Protein AF-A0A9Q0N5R8-F1 (afdb_monomer)

Radius of gyration: 17.48 Å; Cα contacts (8 Å, |Δi|>4): 153; chains: 1; bounding box: 50×38×44 Å

Structure (mmCIF, N/CA/C/O backbone):
data_AF-A0A9Q0N5R8-F1
#
_entry.id   AF-A0A9Q0N5R8-F1
#
loop_
_atom_site.group_PDB
_atom_site.id
_atom_site.type_symbol
_atom_site.label_atom_id
_atom_site.label_alt_id
_atom_site.label_comp_id
_atom_site.label_asym_id
_atom_site.label_entity_id
_atom_site.label_seq_id
_atom_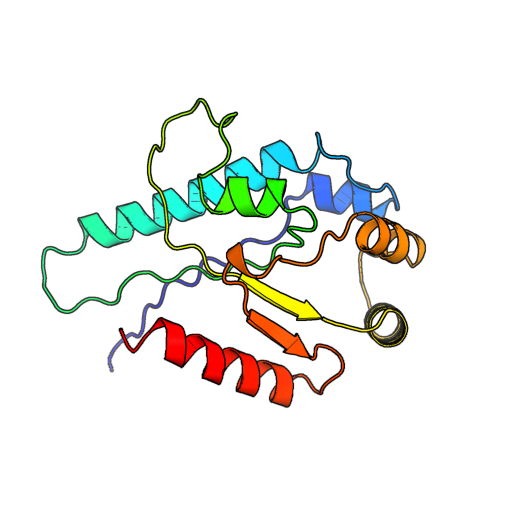site.pdbx_PDB_ins_code
_atom_site.Cartn_x
_atom_site.Cartn_y
_atom_site.Cartn_z
_atom_site.occupancy
_atom_site.B_iso_or_equiv
_atom_site.auth_seq_id
_atom_site.auth_comp_id
_atom_site.auth_asym_id
_atom_site.auth_atom_id
_atom_site.pdbx_PDB_model_num
ATOM 1 N N . MET A 1 1 ? 25.332 1.769 26.151 1.00 33.59 1 MET A N 1
ATOM 2 C CA . MET A 1 1 ? 25.989 2.357 24.970 1.00 33.59 1 MET A CA 1
ATOM 3 C C . MET A 1 1 ? 26.078 1.256 23.929 1.00 33.59 1 MET A C 1
ATOM 5 O O . MET A 1 1 ? 26.839 0.329 24.137 1.00 33.59 1 MET A O 1
ATOM 9 N N . ASN A 1 2 ? 25.178 1.267 22.946 1.00 23.42 2 ASN A N 1
ATOM 10 C CA . ASN A 1 2 ? 25.365 0.683 21.615 1.00 23.42 2 ASN A CA 1
ATOM 11 C C . ASN A 1 2 ? 24.215 1.198 20.750 1.00 23.42 2 ASN A C 1
ATOM 13 O O . ASN A 1 2 ? 23.042 0.949 21.026 1.00 23.42 2 ASN A O 1
ATOM 17 N N . MET A 1 3 ? 24.593 2.051 19.803 1.00 23.00 3 MET A N 1
ATOM 18 C CA . MET A 1 3 ? 23.724 2.798 18.910 1.00 23.00 3 MET A CA 1
ATOM 19 C C . MET A 1 3 ? 23.041 1.823 17.953 1.00 23.00 3 MET A C 1
ATOM 21 O O . MET A 1 3 ? 23.690 1.177 17.138 1.00 23.00 3 MET A O 1
ATOM 25 N N . CYS A 1 4 ? 21.722 1.702 18.074 1.00 23.41 4 CYS A N 1
ATOM 26 C CA . CYS A 1 4 ? 20.896 1.005 17.101 1.00 23.41 4 CYS A CA 1
ATOM 27 C C . CYS A 1 4 ? 20.535 2.011 16.000 1.00 23.41 4 CYS A C 1
ATOM 29 O O . CYS A 1 4 ? 19.442 2.572 15.999 1.00 23.41 4 CYS A O 1
ATOM 31 N N . GLU A 1 5 ? 21.466 2.298 15.091 1.00 27.91 5 GLU A N 1
ATOM 32 C CA . GLU A 1 5 ? 21.172 3.090 13.891 1.00 27.91 5 GLU A CA 1
ATOM 33 C C . GLU A 1 5 ? 20.491 2.195 12.848 1.00 27.91 5 GLU A C 1
ATOM 35 O O . GLU A 1 5 ? 21.049 1.813 11.825 1.00 27.91 5 GLU A O 1
ATOM 40 N N . SER A 1 6 ? 19.249 1.805 13.139 1.00 31.39 6 SER A N 1
ATOM 41 C CA . SER A 1 6 ? 18.353 1.243 12.131 1.00 31.39 6 SER A CA 1
ATOM 42 C C . SER A 1 6 ? 17.806 2.404 11.304 1.00 31.39 6 SER A C 1
ATOM 44 O O . SER A 1 6 ? 16.884 3.093 11.737 1.00 31.39 6 SER A O 1
ATOM 46 N N . GLY A 1 7 ? 18.396 2.658 10.136 1.00 30.00 7 GLY A N 1
ATOM 47 C CA . GLY A 1 7 ? 17.910 3.674 9.202 1.00 30.00 7 GLY A CA 1
ATOM 48 C C . GLY A 1 7 ? 16.524 3.311 8.665 1.00 30.00 7 GLY A C 1
ATOM 49 O O . GLY A 1 7 ? 16.410 2.592 7.678 1.00 30.00 7 GLY A O 1
ATOM 50 N N . ILE A 1 8 ? 15.464 3.794 9.315 1.00 30.88 8 ILE A N 1
ATOM 51 C CA . ILE A 1 8 ? 14.092 3.704 8.809 1.00 30.88 8 ILE A CA 1
ATOM 52 C C . ILE A 1 8 ? 13.895 4.865 7.830 1.00 30.88 8 ILE A C 1
ATOM 54 O O . ILE A 1 8 ? 13.671 6.001 8.243 1.00 30.88 8 ILE A O 1
ATOM 58 N N . ALA A 1 9 ? 13.963 4.598 6.526 1.00 26.53 9 ALA A N 1
ATOM 59 C CA . ALA A 1 9 ? 13.540 5.574 5.525 1.00 26.53 9 ALA A CA 1
ATOM 60 C C . ALA A 1 9 ? 12.004 5.563 5.413 1.00 26.53 9 ALA A C 1
ATOM 62 O O . ALA A 1 9 ? 11.422 4.755 4.694 1.00 26.53 9 ALA A O 1
ATOM 63 N N . LEU A 1 10 ? 11.338 6.448 6.159 1.00 34.56 10 LEU A N 1
ATOM 64 C CA . LEU A 1 10 ? 9.896 6.666 6.049 1.00 34.56 10 LEU A CA 1
ATOM 65 C C . LEU A 1 10 ? 9.613 7.553 4.829 1.00 34.56 10 LEU A C 1
ATOM 67 O O . LEU A 1 10 ? 9.817 8.764 4.874 1.00 34.56 10 LEU A O 1
ATOM 71 N N . ILE A 1 11 ? 9.135 6.957 3.739 1.00 40.94 11 ILE A N 1
ATOM 72 C CA . ILE A 1 11 ? 8.787 7.702 2.524 1.00 40.94 11 ILE A CA 1
ATOM 73 C C . ILE A 1 11 ? 7.285 8.015 2.545 1.00 40.94 11 ILE A C 1
ATOM 75 O O . ILE A 1 11 ? 6.456 7.108 2.477 1.00 40.94 11 ILE A O 1
ATOM 79 N N . VAL A 1 12 ? 6.942 9.300 2.662 1.00 47.84 12 VAL A N 1
ATOM 80 C CA . VAL A 1 12 ? 5.567 9.836 2.649 1.00 47.84 12 VAL A CA 1
ATOM 81 C C . VAL A 1 12 ? 5.333 10.574 1.331 1.00 47.84 12 VAL A C 1
ATOM 83 O O . VAL A 1 12 ? 6.250 11.219 0.838 1.00 47.84 12 VAL A O 1
ATOM 86 N N . MET A 1 13 ? 4.119 10.457 0.774 1.00 57.59 13 MET A N 1
ATOM 87 C CA . MET A 1 13 ? 3.654 11.054 -0.496 1.00 57.59 13 MET A CA 1
ATOM 88 C C . MET A 1 13 ? 4.242 12.447 -0.802 1.00 57.59 13 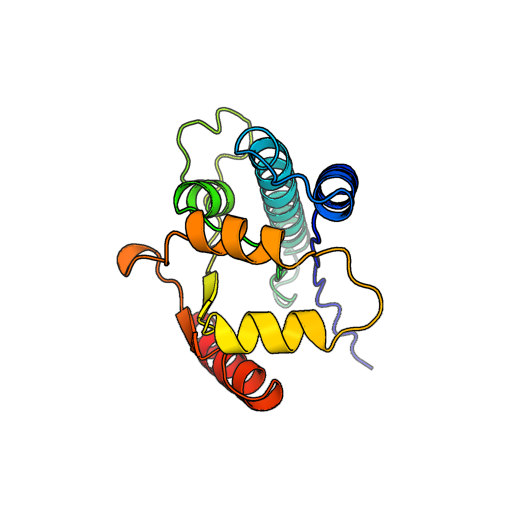MET A C 1
ATOM 90 O O . MET A 1 13 ? 4.292 13.312 0.069 1.00 57.59 13 MET A O 1
ATOM 94 N N . GLY A 1 14 ? 4.630 12.678 -2.062 1.00 53.84 14 GLY A N 1
ATOM 95 C CA . GLY A 1 14 ? 5.264 13.928 -2.493 1.00 53.84 14 GLY A CA 1
ATOM 96 C C . GLY A 1 14 ? 4.352 15.174 -2.431 1.00 53.84 14 GLY A C 1
ATOM 97 O O . GLY A 1 14 ? 3.129 15.046 -2.529 1.00 53.84 14 GLY A O 1
ATOM 98 N N . PRO A 1 15 ? 4.918 16.398 -2.346 1.00 58.88 15 PRO A N 1
ATOM 99 C CA . PRO A 1 15 ? 4.173 17.638 -2.068 1.00 58.88 15 PRO A CA 1
ATOM 100 C C . PRO A 1 15 ? 3.048 17.978 -3.060 1.00 58.88 15 PRO A C 1
ATOM 102 O O . PRO A 1 15 ? 1.979 18.414 -2.643 1.00 58.88 15 PRO A O 1
ATOM 105 N N . SER A 1 16 ? 3.248 17.732 -4.360 1.00 64.25 16 SER A N 1
ATOM 106 C CA . SER A 1 16 ? 2.229 17.989 -5.397 1.00 64.25 16 SER A CA 1
ATOM 107 C C . SER A 1 16 ? 1.060 16.996 -5.330 1.00 64.25 16 SER A C 1
ATOM 109 O O . SER A 1 16 ? -0.101 17.358 -5.537 1.00 64.25 16 SER A O 1
ATOM 111 N N . ALA A 1 17 ? 1.352 15.741 -4.974 1.00 68.75 17 ALA A N 1
ATOM 112 C CA . ALA A 1 17 ? 0.334 14.721 -4.761 1.00 68.75 17 ALA A CA 1
ATOM 113 C C . ALA A 1 17 ? -0.479 15.019 -3.503 1.00 68.75 17 ALA A C 1
ATOM 115 O O . ALA A 1 17 ? -1.691 14.815 -3.513 1.00 68.75 17 ALA A O 1
ATOM 116 N N . CYS A 1 18 ? 0.168 15.545 -2.456 1.00 68.31 18 CYS A N 1
ATOM 117 C CA . CYS A 1 18 ? -0.541 16.160 -1.349 1.00 68.31 18 CYS A CA 1
ATOM 118 C C . CYS A 1 18 ? -1.460 17.237 -1.922 1.00 68.31 18 CYS A C 1
ATOM 120 O O . CYS A 1 18 ? -2.654 16.978 -1.966 1.00 68.31 18 CYS A O 1
ATOM 122 N N . GLU A 1 19 ? -0.954 18.359 -2.444 1.00 74.00 19 GLU A N 1
ATOM 123 C CA . GLU A 1 19 ? -1.744 19.530 -2.879 1.00 74.00 19 GLU A CA 1
ATOM 124 C C . GLU A 1 19 ? -3.017 19.199 -3.689 1.00 74.00 19 GLU A C 1
ATOM 126 O O . GLU A 1 19 ? -4.106 19.699 -3.384 1.00 74.00 19 GLU A O 1
ATOM 131 N N . LYS A 1 20 ? -2.928 18.299 -4.678 1.00 76.75 20 LYS A N 1
ATOM 132 C CA . LYS A 1 20 ? -4.110 17.817 -5.416 1.00 76.75 20 LYS A CA 1
ATOM 133 C C . LYS A 1 20 ? -5.153 17.193 -4.485 1.00 76.75 20 LYS A C 1
ATOM 135 O O . LYS A 1 20 ? -6.325 17.567 -4.528 1.00 76.75 20 LYS A O 1
ATOM 140 N N . MET A 1 21 ? -4.729 16.302 -3.593 1.00 74.56 21 MET A N 1
ATOM 141 C CA . MET A 1 21 ? -5.608 15.674 -2.609 1.00 74.56 21 MET A CA 1
ATOM 142 C C . MET A 1 21 ? -6.213 16.682 -1.610 1.00 74.56 21 MET A C 1
ATOM 144 O O . MET A 1 21 ? -7.393 16.523 -1.302 1.00 74.56 21 MET A O 1
ATOM 148 N N . SER A 1 22 ? -5.511 17.749 -1.171 1.00 72.56 22 SER A N 1
ATOM 149 C CA . SER A 1 22 ? -6.133 18.782 -0.290 1.00 72.56 22 SER A CA 1
ATOM 150 C C . SER A 1 22 ? -7.238 19.522 -1.005 1.00 72.56 22 SER A C 1
ATOM 152 O O . SER A 1 22 ? -8.261 19.869 -0.411 1.00 72.56 22 SER A O 1
ATOM 154 N N . ASN A 1 23 ? -7.037 19.747 -2.301 1.00 77.06 23 ASN A N 1
ATOM 155 C CA . ASN A 1 23 ? -8.016 20.401 -3.147 1.00 77.06 23 ASN A CA 1
ATOM 156 C C . ASN A 1 23 ? -9.176 19.459 -3.515 1.00 77.06 23 ASN A C 1
ATOM 158 O O . ASN A 1 23 ? -10.124 19.881 -4.171 1.00 77.06 23 ASN A O 1
ATOM 162 N N . GLY A 1 24 ? -9.168 18.208 -3.033 1.00 73.69 24 GLY A N 1
ATOM 163 C CA . GLY A 1 24 ? -10.198 17.208 -3.311 1.00 73.69 24 GLY A CA 1
ATOM 164 C C . GLY A 1 24 ? -10.123 16.648 -4.730 1.00 73.69 24 GLY A C 1
ATOM 165 O O . GLY A 1 24 ? -11.126 16.140 -5.227 1.00 73.69 24 GLY A O 1
ATOM 166 N N . ILE A 1 25 ? -8.963 16.769 -5.379 1.00 80.81 25 ILE A N 1
ATOM 167 C CA . ILE A 1 25 ? -8.693 16.261 -6.721 1.00 80.81 25 ILE A CA 1
ATOM 168 C C . ILE A 1 25 ? -8.069 14.865 -6.572 1.00 80.81 25 ILE A C 1
ATOM 170 O O . ILE A 1 25 ? -6.964 14.742 -6.028 1.00 80.81 25 ILE A O 1
ATOM 174 N N . PRO A 1 26 ? -8.744 13.795 -7.035 1.00 79.31 26 PRO A N 1
ATOM 175 C CA . PRO A 1 26 ? -8.171 12.459 -7.044 1.00 79.31 26 PRO A CA 1
ATOM 176 C C . PRO A 1 26 ? -6.923 12.414 -7.921 1.00 79.31 26 PRO A C 1
ATOM 178 O O . PRO A 1 26 ? -6.912 12.943 -9.030 1.00 79.31 26 PRO A O 1
ATOM 181 N N . LEU A 1 27 ? -5.882 11.738 -7.441 1.00 81.94 27 LEU A N 1
ATOM 182 C CA . LEU A 1 27 ? -4.699 11.480 -8.258 1.00 81.94 27 LEU A CA 1
ATOM 183 C C . LEU A 1 27 ? -5.062 10.531 -9.403 1.00 81.94 27 LEU A C 1
ATOM 185 O O . LEU A 1 27 ? -5.841 9.588 -9.204 1.00 81.94 27 LEU A O 1
ATOM 189 N N . THR A 1 28 ? -4.456 10.735 -10.568 1.00 85.38 28 THR A N 1
ATOM 190 C CA . THR A 1 28 ? -4.505 9.799 -11.701 1.00 85.38 28 THR A CA 1
ATOM 191 C C . THR A 1 28 ? -3.362 8.786 -11.626 1.00 85.38 28 THR A C 1
ATOM 193 O O . THR A 1 28 ? -2.563 8.783 -10.684 1.00 85.38 28 THR A O 1
ATOM 196 N N . ASP A 1 29 ? -3.300 7.863 -12.581 1.00 86.19 29 ASP A N 1
ATOM 197 C CA . ASP A 1 29 ? -2.163 6.951 -12.686 1.00 86.19 29 ASP A CA 1
ATOM 198 C C . ASP A 1 29 ? -0.900 7.735 -13.077 1.00 86.19 29 ASP A C 1
ATOM 200 O O . ASP A 1 29 ? 0.134 7.557 -12.436 1.00 86.19 29 ASP A O 1
ATOM 204 N N . ASP A 1 30 ? -1.008 8.693 -14.004 1.00 85.75 30 ASP A N 1
ATOM 205 C CA . ASP A 1 30 ? 0.087 9.590 -14.414 1.00 85.75 30 ASP A CA 1
ATOM 206 C C . ASP A 1 30 ? 0.655 10.416 -13.253 1.00 85.75 30 ASP A C 1
ATOM 208 O O . ASP A 1 30 ? 1.850 10.696 -13.216 1.00 85.75 30 ASP A O 1
ATOM 212 N N . ASP A 1 31 ? -0.174 10.748 -12.260 1.00 83.56 31 ASP A N 1
ATOM 213 C CA . ASP A 1 31 ? 0.278 11.403 -11.028 1.00 83.56 31 ASP A CA 1
ATOM 214 C C . ASP A 1 31 ? 1.052 10.450 -10.103 1.00 83.56 31 ASP A C 1
ATOM 216 O O . ASP A 1 31 ? 1.955 10.861 -9.371 1.00 83.56 31 ASP A O 1
ATOM 220 N N . ARG A 1 32 ? 0.684 9.163 -10.092 1.00 85.06 32 ARG A N 1
ATOM 221 C CA . ARG A 1 32 ? 1.249 8.157 -9.179 1.00 85.06 32 ARG A CA 1
ATOM 222 C C . ARG A 1 32 ? 2.508 7.501 -9.729 1.00 85.06 32 ARG A C 1
ATOM 224 O O . ARG A 1 32 ? 3.395 7.179 -8.942 1.00 85.06 32 ARG A O 1
ATOM 231 N N . PHE A 1 33 ? 2.600 7.288 -11.041 1.00 84.94 33 PHE A N 1
ATOM 232 C CA . PHE A 1 33 ? 3.731 6.606 -11.676 1.00 84.94 33 PHE A CA 1
ATOM 233 C C . PHE A 1 33 ? 5.087 7.263 -11.354 1.00 84.94 33 PHE A C 1
ATOM 235 O O . PHE A 1 33 ? 5.975 6.543 -10.889 1.00 84.94 33 PHE A O 1
ATOM 242 N N . PRO A 1 34 ? 5.275 8.591 -11.521 1.00 84.88 34 PRO A N 1
ATOM 243 C CA . PRO A 1 34 ? 6.536 9.253 -11.187 1.00 84.88 34 PRO A CA 1
ATOM 244 C C . PRO A 1 34 ? 6.889 9.104 -9.707 1.00 84.88 34 PRO A C 1
ATOM 246 O O . PRO A 1 34 ? 8.020 8.765 -9.372 1.00 84.88 34 PRO A O 1
ATOM 249 N N . TRP A 1 35 ? 5.900 9.261 -8.823 1.00 83.81 35 TRP A N 1
ATOM 250 C CA . TRP A 1 35 ? 6.092 9.088 -7.386 1.00 83.81 35 TRP A CA 1
ATOM 251 C C . TRP A 1 35 ? 6.549 7.669 -7.032 1.00 83.81 35 TRP A C 1
ATOM 253 O O . TRP A 1 35 ? 7.522 7.495 -6.304 1.00 83.81 35 TRP A O 1
ATOM 263 N N . LEU A 1 36 ? 5.894 6.640 -7.577 1.00 85.88 36 LEU A N 1
ATOM 264 C CA . LEU A 1 36 ? 6.264 5.241 -7.342 1.00 85.88 36 LEU A CA 1
ATOM 265 C C . LEU A 1 36 ? 7.678 4.928 -7.845 1.00 85.88 36 LEU A C 1
ATOM 267 O O . LEU A 1 36 ? 8.396 4.175 -7.184 1.00 85.88 36 LEU A O 1
ATOM 271 N N . LYS A 1 37 ? 8.102 5.536 -8.963 1.00 85.06 37 LYS A N 1
ATOM 272 C CA . LYS A 1 37 ? 9.493 5.463 -9.435 1.00 85.06 37 LYS A CA 1
ATOM 273 C C . LYS A 1 37 ? 10.461 6.091 -8.426 1.00 85.06 37 LYS A C 1
ATOM 275 O O . LYS A 1 37 ? 11.457 5.456 -8.097 1.00 85.06 37 LYS A O 1
ATOM 280 N N . THR A 1 38 ? 10.146 7.262 -7.869 1.00 85.19 38 THR A N 1
ATOM 281 C CA . THR A 1 38 ? 10.964 7.905 -6.822 1.00 85.19 38 THR A CA 1
ATOM 282 C C . THR A 1 38 ? 11.070 7.046 -5.561 1.00 85.19 38 THR A C 1
ATOM 284 O O . THR A 1 38 ? 12.172 6.816 -5.067 1.00 85.19 38 THR A O 1
ATOM 287 N N . VAL A 1 39 ? 9.953 6.495 -5.063 1.00 85.06 39 VAL A N 1
ATOM 288 C CA . VAL A 1 39 ? 9.973 5.562 -3.920 1.00 85.06 39 VAL A CA 1
ATOM 289 C C . VAL A 1 39 ? 10.875 4.365 -4.229 1.00 85.06 39 VAL A C 1
ATOM 291 O O . VAL A 1 39 ? 11.723 3.994 -3.419 1.00 85.06 39 VAL A O 1
ATOM 294 N N . ARG A 1 40 ? 10.718 3.767 -5.416 1.00 85.00 40 ARG A N 1
ATOM 295 C CA . ARG A 1 40 ? 11.521 2.621 -5.853 1.00 85.00 40 ARG A CA 1
ATOM 296 C C . ARG A 1 40 ? 13.011 2.952 -5.905 1.00 85.00 40 ARG A C 1
ATOM 298 O O . ARG A 1 40 ? 13.804 2.123 -5.462 1.00 85.00 40 ARG A O 1
ATOM 305 N N . GLN A 1 41 ? 13.372 4.120 -6.429 1.00 84.50 41 GLN A N 1
ATOM 306 C CA . GLN A 1 41 ? 14.752 4.585 -6.517 1.00 84.50 41 GLN A CA 1
ATOM 307 C C . GLN A 1 41 ? 15.382 4.702 -5.125 1.00 84.50 41 GLN A C 1
ATOM 309 O O . GLN A 1 41 ? 16.418 4.087 -4.884 1.00 84.50 41 GLN A O 1
ATOM 314 N N . HIS A 1 42 ? 14.708 5.357 -4.177 1.00 84.50 42 HIS A N 1
ATOM 315 C CA . HIS A 1 42 ? 15.195 5.454 -2.798 1.00 84.50 42 HIS A CA 1
ATOM 316 C C . HIS A 1 42 ? 15.342 4.090 -2.112 1.00 84.50 42 HIS A C 1
ATOM 318 O O . HIS A 1 42 ? 16.285 3.879 -1.352 1.00 84.50 42 HIS A O 1
ATOM 324 N N . LEU A 1 43 ? 14.449 3.133 -2.403 1.00 81.19 43 LEU A N 1
ATOM 325 C CA . LEU A 1 43 ? 14.598 1.758 -1.916 1.00 81.19 43 LEU A CA 1
ATOM 326 C C . LEU A 1 43 ? 15.871 1.087 -2.457 1.00 81.19 43 LEU A C 1
ATOM 328 O O . LEU A 1 43 ? 16.512 0.335 -1.726 1.00 81.19 43 LEU A O 1
ATOM 332 N N . VAL A 1 44 ? 16.245 1.334 -3.719 1.00 81.56 44 VAL A N 1
ATOM 333 C CA . VAL A 1 44 ? 17.501 0.804 -4.279 1.00 81.56 44 VAL A CA 1
ATOM 334 C C . VAL A 1 44 ? 18.716 1.503 -3.695 1.00 81.56 44 VAL A C 1
ATOM 336 O O . VAL A 1 44 ? 19.658 0.815 -3.319 1.00 81.56 44 VAL A O 1
ATOM 339 N N . GLU A 1 45 ? 18.694 2.827 -3.584 1.00 81.75 45 GLU A N 1
ATOM 340 C CA . GLU A 1 45 ? 19.802 3.602 -3.017 1.00 81.75 45 GLU A CA 1
ATOM 341 C C . GLU A 1 45 ? 20.097 3.161 -1.577 1.00 81.75 45 GLU A C 1
ATOM 343 O O . GLU A 1 45 ? 21.241 2.850 -1.247 1.00 81.75 45 GLU A O 1
ATOM 348 N N . ALA A 1 46 ? 19.058 3.028 -0.743 1.00 79.31 46 ALA A N 1
ATOM 349 C CA . ALA A 1 46 ? 19.191 2.539 0.628 1.00 79.31 46 ALA A CA 1
ATOM 350 C C . ALA A 1 46 ? 19.752 1.106 0.687 1.00 79.31 46 ALA A C 1
ATOM 352 O O . ALA A 1 46 ? 20.599 0.798 1.526 1.00 79.31 46 ALA A O 1
ATOM 353 N N . TYR A 1 47 ? 19.317 0.229 -0.225 1.00 77.25 47 TYR A N 1
ATOM 354 C CA . TYR A 1 47 ? 19.861 -1.124 -0.338 1.00 77.25 47 TYR A CA 1
ATOM 355 C C . TYR A 1 47 ? 21.340 -1.114 -0.753 1.00 77.25 47 TYR A C 1
ATOM 357 O O . TYR A 1 47 ? 22.157 -1.779 -0.123 1.00 77.25 47 TYR A O 1
ATOM 365 N N . GLN A 1 48 ? 21.717 -0.341 -1.772 1.00 77.62 48 GLN A N 1
ATOM 366 C CA . GLN A 1 48 ? 23.098 -0.265 -2.259 1.00 77.62 48 GLN A CA 1
ATOM 367 C C . GLN A 1 48 ? 24.051 0.289 -1.193 1.00 77.62 48 GLN A C 1
ATOM 369 O O . GLN A 1 48 ? 25.122 -0.276 -0.986 1.00 77.62 48 GLN A O 1
ATOM 374 N N . GLN A 1 49 ? 23.641 1.328 -0.460 1.00 73.38 49 GLN A N 1
ATOM 375 C CA . GLN A 1 49 ? 24.411 1.865 0.668 1.00 73.38 49 GLN A CA 1
ATOM 376 C C . GLN A 1 49 ? 24.630 0.822 1.773 1.00 73.38 49 GLN A C 1
ATOM 378 O O . GLN A 1 49 ? 25.682 0.810 2.406 1.00 73.38 49 GLN A O 1
ATOM 383 N N . SER A 1 50 ? 23.669 -0.084 1.981 1.00 68.94 50 SER A N 1
ATOM 384 C CA . SER A 1 50 ? 23.801 -1.167 2.963 1.00 68.94 50 SER A CA 1
ATOM 385 C C . SER A 1 50 ? 24.843 -2.214 2.578 1.00 68.94 50 SER A C 1
ATOM 387 O O . SER A 1 50 ? 25.533 -2.723 3.451 1.00 68.94 50 SER A O 1
ATOM 389 N N . VAL A 1 51 ? 24.991 -2.495 1.280 1.00 65.31 51 VAL A N 1
ATOM 390 C CA . VAL A 1 51 ? 25.934 -3.497 0.761 1.00 65.31 51 VAL A CA 1
ATOM 391 C C . VAL A 1 51 ? 27.369 -2.959 0.747 1.00 65.31 51 VAL A C 1
ATOM 393 O O . VAL A 1 51 ? 28.309 -3.702 0.998 1.00 65.31 51 VAL A O 1
ATOM 396 N N . VAL A 1 52 ? 27.559 -1.665 0.470 1.00 59.88 52 VAL A N 1
ATOM 397 C CA . VAL A 1 52 ? 28.899 -1.045 0.392 1.00 59.88 52 VAL A CA 1
ATOM 398 C C . VAL A 1 52 ? 29.587 -0.958 1.761 1.00 59.88 52 VAL A C 1
ATOM 400 O O . VAL A 1 52 ? 30.811 -1.015 1.831 1.00 59.88 52 VAL A O 1
ATOM 403 N N . ASN A 1 53 ? 28.818 -0.870 2.847 1.00 54.97 53 ASN A N 1
ATOM 404 C CA . ASN A 1 53 ? 29.346 -0.785 4.212 1.00 54.97 53 ASN A CA 1
ATOM 405 C C . ASN A 1 53 ? 29.580 -2.166 4.868 1.00 54.97 53 ASN A C 1
ATOM 407 O O . ASN A 1 53 ? 29.974 -2.228 6.030 1.00 54.97 53 ASN A O 1
ATOM 411 N N . ASP A 1 54 ? 29.357 -3.264 4.136 1.00 52.09 54 ASP A N 1
ATOM 412 C CA . ASP A 1 54 ? 29.392 -4.656 4.620 1.00 52.09 54 ASP A CA 1
ATOM 413 C C . ASP A 1 54 ? 30.789 -5.303 4.492 1.00 52.09 54 ASP A C 1
ATOM 415 O O . ASP A 1 54 ? 30.942 -6.473 4.144 1.00 52.09 54 ASP A O 1
ATOM 419 N N . SER A 1 55 ? 31.853 -4.529 4.734 1.00 55.19 55 SER A N 1
ATOM 420 C CA . SER A 1 55 ? 33.215 -5.068 4.879 1.00 55.19 55 SER A CA 1
ATOM 421 C C . SER A 1 55 ? 33.508 -5.591 6.292 1.00 55.19 55 SER A C 1
ATOM 423 O O . SER A 1 55 ? 34.591 -6.122 6.525 1.00 55.19 55 SER A O 1
ATOM 425 N N . ASP A 1 56 ? 32.564 -5.451 7.229 1.00 53.41 56 ASP A N 1
ATOM 426 C CA . ASP A 1 56 ? 32.687 -5.916 8.611 1.00 53.41 56 ASP A CA 1
ATOM 427 C C . ASP A 1 56 ? 31.407 -6.673 9.005 1.00 53.41 56 ASP A C 1
ATOM 429 O O . ASP A 1 56 ? 30.319 -6.103 9.102 1.00 53.41 56 ASP A O 1
ATOM 433 N N . SER A 1 57 ? 31.530 -7.991 9.160 1.00 51.69 57 SER A N 1
ATOM 434 C CA . SER A 1 57 ? 30.468 -9.006 9.069 1.00 51.69 57 SER A CA 1
ATOM 435 C C . SER A 1 57 ? 29.474 -9.045 10.243 1.00 51.69 57 SER A C 1
ATOM 437 O O . SER A 1 57 ? 29.059 -10.122 10.672 1.00 51.69 57 SER A O 1
ATOM 439 N N . ASN A 1 58 ? 29.115 -7.899 10.819 1.00 49.28 58 ASN A N 1
ATOM 440 C CA . ASN A 1 58 ? 28.200 -7.807 11.959 1.00 49.28 58 ASN A CA 1
ATOM 441 C C . ASN A 1 58 ? 27.246 -6.602 11.917 1.00 49.28 58 ASN A C 1
ATOM 443 O O . ASN A 1 58 ? 26.549 -6.359 12.906 1.00 49.28 58 ASN A O 1
ATOM 447 N N . LEU A 1 59 ? 27.167 -5.856 10.806 1.00 49.62 59 LEU A N 1
ATOM 448 C CA . LEU A 1 59 ? 26.273 -4.700 10.717 1.00 49.62 59 LEU A CA 1
ATOM 449 C C . LEU A 1 59 ? 24.905 -5.019 10.090 1.00 49.62 59 LEU A C 1
ATOM 451 O O . LEU A 1 59 ? 24.751 -5.645 9.046 1.00 49.62 59 LEU A O 1
ATOM 455 N N . THR A 1 60 ? 23.889 -4.550 10.801 1.00 54.47 60 THR A N 1
ATOM 456 C CA . THR A 1 60 ? 22.451 -4.573 10.547 1.00 54.47 60 THR A CA 1
ATOM 457 C C . THR A 1 60 ? 22.080 -4.358 9.072 1.00 54.47 60 THR A C 1
ATOM 459 O O . THR A 1 60 ? 22.238 -3.259 8.547 1.00 54.47 60 THR A O 1
ATOM 462 N N . LYS A 1 61 ? 21.490 -5.375 8.417 1.00 61.59 61 LYS A N 1
ATOM 463 C CA . LYS A 1 61 ? 20.810 -5.220 7.112 1.00 61.59 61 LYS A CA 1
ATOM 464 C C . LYS A 1 61 ? 19.914 -3.975 7.158 1.00 61.59 61 LYS A C 1
ATOM 466 O O . LYS A 1 61 ? 19.030 -3.919 8.017 1.00 61.59 61 LYS A O 1
ATOM 471 N N . VAL A 1 62 ? 20.116 -3.004 6.262 1.00 64.56 62 VAL A N 1
ATOM 472 C CA . VAL A 1 62 ? 19.259 -1.807 6.185 1.00 64.56 62 VAL A CA 1
ATOM 473 C C . VAL A 1 62 ? 17.840 -2.243 5.837 1.00 64.56 62 VAL A C 1
ATOM 475 O O . VAL A 1 62 ? 17.615 -3.019 4.907 1.00 64.56 62 VAL A O 1
ATOM 478 N N . ARG A 1 63 ? 16.870 -1.763 6.618 1.00 72.19 63 ARG A N 1
ATOM 479 C CA . ARG A 1 63 ? 15.451 -2.102 6.482 1.00 72.19 63 ARG A CA 1
ATOM 480 C C . ARG A 1 63 ? 14.669 -0.828 6.257 1.00 72.19 63 ARG A C 1
ATOM 482 O O . ARG A 1 63 ? 14.686 0.067 7.094 1.00 72.19 63 ARG A O 1
ATOM 489 N N . VAL A 1 64 ? 13.947 -0.780 5.148 1.00 77.25 64 VAL A N 1
ATOM 490 C CA . VAL A 1 64 ? 13.131 0.376 4.789 1.00 77.25 64 VAL A CA 1
ATOM 491 C C . VAL A 1 64 ? 11.658 0.019 4.924 1.00 77.25 64 VAL A C 1
ATOM 493 O O . VAL A 1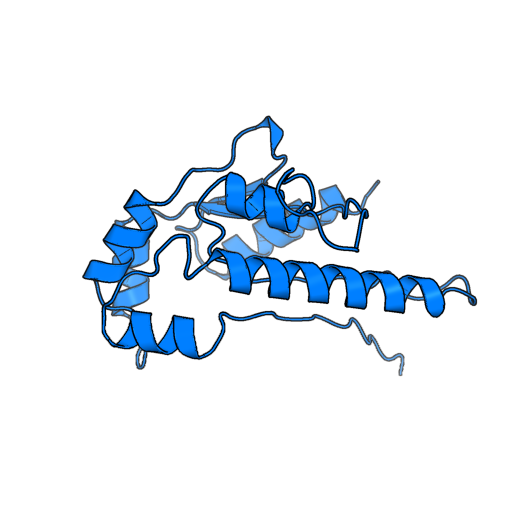 64 ? 11.213 -0.998 4.395 1.00 77.25 64 VAL A O 1
ATOM 496 N N . VAL A 1 65 ? 10.903 0.862 5.629 1.00 80.81 65 VAL A N 1
ATOM 497 C CA . VAL A 1 65 ? 9.448 0.744 5.762 1.00 80.81 65 VAL A CA 1
ATOM 498 C C . VAL A 1 65 ? 8.808 1.946 5.088 1.00 80.81 65 VAL A C 1
ATOM 500 O O . VAL A 1 65 ? 9.052 3.086 5.471 1.00 80.81 65 VAL A O 1
ATOM 503 N N . VAL A 1 66 ? 7.955 1.681 4.103 1.00 80.81 66 VAL A N 1
ATOM 504 C CA . VAL A 1 66 ? 7.268 2.722 3.340 1.00 80.81 66 VAL A CA 1
ATOM 505 C C . VAL A 1 66 ? 5.774 2.665 3.618 1.00 80.81 66 VAL A C 1
ATOM 507 O O . VAL A 1 66 ? 5.138 1.631 3.417 1.00 80.81 66 VAL A O 1
ATOM 510 N N . ALA A 1 67 ? 5.198 3.800 4.010 1.00 80.56 67 ALA A N 1
ATOM 511 C CA . ALA A 1 67 ? 3.755 3.985 4.014 1.00 80.56 67 ALA A CA 1
ATOM 512 C C . ALA A 1 67 ? 3.313 4.454 2.617 1.00 80.56 67 ALA A C 1
ATOM 514 O O . ALA A 1 67 ? 3.472 5.618 2.256 1.00 80.56 67 ALA A O 1
ATOM 515 N N . CYS A 1 68 ? 2.766 3.543 1.810 1.00 79.06 68 CYS A N 1
ATOM 516 C CA . CYS A 1 68 ? 2.295 3.833 0.456 1.00 79.06 68 CYS A CA 1
ATOM 517 C C . CYS A 1 68 ? 0.877 3.298 0.269 1.00 79.06 68 CYS A C 1
ATOM 519 O O . CYS A 1 68 ? 0.567 2.201 0.723 1.00 79.06 68 CYS A O 1
ATOM 521 N N . SER A 1 69 ? 0.025 4.046 -0.437 1.00 72.38 69 SER A N 1
ATOM 522 C CA . SER A 1 69 ? -1.322 3.573 -0.760 1.00 72.38 69 SER A CA 1
ATOM 523 C C . SER A 1 69 ? -1.302 2.369 -1.703 1.00 72.38 69 SER A C 1
ATOM 525 O O . SER A 1 69 ? -2.176 1.522 -1.573 1.00 72.38 69 SER A O 1
ATOM 527 N N . ALA A 1 70 ? -0.324 2.285 -2.623 1.00 74.19 70 ALA A N 1
ATOM 528 C CA . ALA A 1 70 ? -0.046 1.145 -3.517 1.00 74.19 70 ALA A CA 1
ATOM 529 C C . ALA A 1 70 ? -1.302 0.357 -3.962 1.00 74.19 70 ALA A C 1
ATOM 531 O O . ALA A 1 70 ? -1.337 -0.875 -3.950 1.00 74.19 70 ALA A O 1
ATOM 532 N N . LEU A 1 71 ? -2.346 1.104 -4.339 1.00 79.56 71 LEU A N 1
ATOM 533 C CA . LEU A 1 71 ? -3.721 0.609 -4.437 1.00 79.56 71 LEU A CA 1
ATOM 534 C C . LEU A 1 71 ? -3.891 -0.467 -5.506 1.00 79.56 71 LEU A C 1
ATOM 536 O O . LEU A 1 71 ? -4.707 -1.361 -5.342 1.00 79.56 71 LEU A O 1
ATOM 540 N N . LYS A 1 72 ? -3.130 -0.378 -6.600 1.00 87.75 72 LYS A N 1
ATOM 541 C CA . LYS A 1 72 ? -3.216 -1.282 -7.747 1.00 87.75 72 LYS A CA 1
ATOM 542 C C . LYS A 1 72 ? -2.052 -2.269 -7.752 1.00 87.75 72 LYS A C 1
ATOM 544 O O . LYS A 1 72 ? -0.943 -1.918 -7.345 1.00 87.75 72 LYS A O 1
ATOM 549 N N . LYS A 1 73 ? -2.266 -3.461 -8.313 1.00 88.50 73 LYS A N 1
ATOM 550 C CA . LYS A 1 73 ? -1.225 -4.489 -8.481 1.00 88.50 73 LYS A CA 1
ATOM 551 C C . LYS A 1 73 ? -0.006 -3.949 -9.231 1.00 88.50 73 LYS A C 1
ATOM 553 O O . LYS A 1 73 ? 1.123 -4.121 -8.785 1.00 88.50 73 LYS A O 1
ATOM 558 N N . ILE A 1 74 ? -0.241 -3.192 -10.303 1.00 89.12 74 ILE A N 1
ATOM 559 C CA . ILE A 1 74 ? 0.818 -2.541 -11.089 1.00 89.12 74 ILE A CA 1
ATOM 560 C C . ILE A 1 74 ? 1.718 -1.631 -10.234 1.00 89.12 74 ILE A C 1
ATOM 562 O O . ILE A 1 74 ? 2.924 -1.584 -10.449 1.00 89.12 74 ILE A O 1
ATOM 566 N N . TYR A 1 75 ? 1.176 -0.968 -9.206 1.00 88.38 75 TYR A N 1
ATOM 567 C CA . TYR A 1 75 ? 1.970 -0.134 -8.297 1.00 88.38 75 TYR A CA 1
ATOM 568 C C . TYR A 1 75 ? 2.875 -0.974 -7.403 1.00 88.38 75 TYR A C 1
ATOM 570 O O . TYR A 1 75 ? 4.034 -0.625 -7.188 1.00 88.38 75 TYR A O 1
ATOM 578 N N . ARG A 1 76 ? 2.364 -2.108 -6.917 1.00 87.75 76 ARG A N 1
ATOM 579 C CA . ARG A 1 76 ? 3.147 -3.071 -6.134 1.00 87.75 76 ARG A CA 1
ATOM 580 C C . ARG A 1 76 ? 4.241 -3.723 -6.983 1.00 87.75 76 ARG A C 1
ATOM 582 O O . ARG A 1 76 ? 5.356 -3.909 -6.502 1.00 87.75 76 ARG A O 1
ATOM 589 N N . ASP A 1 77 ? 3.965 -3.980 -8.259 1.00 86.88 77 ASP A N 1
ATOM 590 C CA . ASP A 1 77 ? 4.935 -4.525 -9.215 1.00 86.88 77 ASP A CA 1
ATOM 591 C C . ASP A 1 77 ? 6.050 -3.519 -9.560 1.00 86.88 77 ASP A C 1
ATOM 593 O O . ASP A 1 77 ? 7.217 -3.904 -9.662 1.00 86.88 77 ASP A O 1
ATOM 597 N N . ILE A 1 78 ? 5.743 -2.217 -9.639 1.00 87.12 78 ILE A N 1
ATOM 598 C CA . ILE A 1 78 ? 6.766 -1.158 -9.743 1.00 87.12 78 ILE A CA 1
ATOM 599 C C . ILE A 1 78 ? 7.686 -1.188 -8.522 1.00 87.12 78 ILE A C 1
ATOM 601 O O . ILE A 1 78 ? 8.904 -1.215 -8.682 1.00 87.12 78 ILE A O 1
ATOM 605 N N . LEU A 1 79 ? 7.120 -1.234 -7.310 1.00 85.44 79 LEU A N 1
ATOM 606 C CA . LEU A 1 79 ? 7.890 -1.239 -6.060 1.00 85.44 79 LEU A CA 1
ATOM 607 C C . LEU A 1 79 ? 8.751 -2.505 -5.890 1.00 85.44 79 LEU A C 1
ATOM 609 O O . LEU A 1 79 ? 9.856 -2.410 -5.361 1.00 85.44 79 LEU A O 1
ATOM 613 N N . ARG A 1 80 ? 8.294 -3.663 -6.391 1.00 84.44 80 ARG A N 1
ATOM 614 C CA . ARG A 1 80 ? 9.078 -4.915 -6.458 1.00 84.44 80 ARG A CA 1
ATOM 615 C C . ARG A 1 80 ? 10.163 -4.910 -7.539 1.00 84.44 80 ARG A C 1
ATOM 617 O O . ARG A 1 80 ? 11.083 -5.726 -7.489 1.00 84.44 80 ARG A O 1
ATOM 624 N N . GLY A 1 81 ? 10.068 -4.019 -8.525 1.00 83.06 81 GLY A N 1
ATOM 625 C CA . GLY A 1 81 ? 10.919 -4.051 -9.716 1.00 83.06 81 GLY A CA 1
ATOM 626 C C . GLY A 1 81 ? 10.554 -5.170 -10.699 1.00 83.06 81 GLY A C 1
ATOM 627 O O . GLY A 1 81 ? 11.422 -5.655 -11.416 1.00 83.06 81 GLY A O 1
ATOM 628 N N . SER A 1 82 ? 9.292 -5.614 -10.721 1.00 80.25 82 SER A N 1
ATOM 629 C CA . SER A 1 82 ? 8.767 -6.590 -11.691 1.00 80.25 82 SER A CA 1
ATOM 630 C C . SER A 1 82 ? 7.973 -5.950 -12.837 1.00 80.25 82 SER A C 1
ATOM 632 O O . SER A 1 82 ? 7.527 -6.661 -13.735 1.00 80.25 82 SER A O 1
ATOM 634 N N . TYR A 1 83 ? 7.795 -4.625 -12.836 1.00 81.06 83 TYR A N 1
ATOM 635 C CA . TYR A 1 83 ? 7.098 -3.910 -13.906 1.00 81.06 83 TYR A CA 1
ATOM 636 C C . TYR A 1 83 ? 7.969 -3.766 -15.163 1.00 81.06 83 TYR A C 1
ATOM 638 O O . TYR A 1 83 ? 8.999 -3.096 -15.132 1.00 81.06 83 TYR A O 1
ATOM 646 N N . ALA A 1 84 ? 7.524 -4.350 -16.280 1.00 70.12 84 ALA A N 1
ATOM 647 C CA . ALA A 1 84 ? 8.275 -4.390 -17.540 1.00 70.12 84 ALA A CA 1
ATOM 648 C C . ALA A 1 84 ? 8.525 -3.007 -18.177 1.00 70.12 84 ALA A C 1
ATOM 650 O O . ALA A 1 84 ? 9.502 -2.845 -18.894 1.00 70.12 84 ALA A O 1
ATOM 651 N N . GLY A 1 85 ? 7.678 -2.007 -17.900 1.00 68.06 85 GLY A N 1
ATOM 652 C CA . GLY A 1 85 ? 7.843 -0.635 -18.409 1.00 68.06 85 GLY A CA 1
ATOM 653 C C . GLY A 1 85 ? 8.813 0.241 -17.601 1.00 68.06 85 GLY A C 1
ATOM 654 O O . GLY A 1 85 ? 8.859 1.454 -17.803 1.00 68.06 85 GLY A O 1
ATOM 655 N N . LEU A 1 86 ? 9.544 -0.328 -16.635 1.00 65.81 86 LEU A N 1
ATOM 656 C CA . LEU A 1 86 ? 10.711 0.319 -16.028 1.00 65.81 86 LEU A CA 1
ATOM 657 C C . LEU A 1 86 ? 11.923 0.048 -16.933 1.00 65.81 86 LEU A C 1
ATOM 659 O O . LEU A 1 86 ? 12.684 -0.878 -16.676 1.00 65.81 86 LEU A O 1
ATOM 663 N N . GLU A 1 87 ? 12.089 0.838 -17.996 1.00 57.62 87 GLU A N 1
ATOM 664 C CA . GLU A 1 87 ? 13.270 0.740 -18.875 1.00 57.62 87 GLU A CA 1
ATOM 665 C C . GLU A 1 87 ? 14.565 1.245 -18.200 1.00 57.62 87 GLU A C 1
ATOM 667 O O . GLU A 1 87 ? 15.659 0.923 -18.654 1.00 57.62 87 GLU A O 1
ATOM 672 N N . ASP A 1 88 ? 14.476 1.942 -17.059 1.00 49.25 88 ASP A N 1
ATOM 673 C CA . ASP A 1 88 ? 15.628 2.621 -16.463 1.00 49.25 88 ASP A CA 1
ATOM 674 C C . ASP A 1 88 ? 16.276 1.902 -15.258 1.00 49.25 88 ASP A C 1
ATOM 676 O O . ASP A 1 88 ? 15.734 1.770 -14.156 1.00 49.25 88 ASP A O 1
ATOM 680 N N . ALA A 1 89 ? 17.529 1.518 -15.518 1.00 47.22 89 ALA A N 1
ATOM 681 C CA . ALA A 1 89 ? 18.742 1.707 -14.715 1.00 47.22 89 ALA A CA 1
ATOM 682 C C . ALA A 1 89 ? 19.011 0.871 -13.456 1.00 47.22 89 ALA A C 1
ATOM 684 O O . ALA A 1 89 ? 20.179 0.774 -13.082 1.00 47.22 89 ALA A O 1
ATOM 685 N N . LEU A 1 90 ? 18.024 0.249 -12.804 1.00 53.56 90 LEU A N 1
ATOM 686 C CA . LEU A 1 90 ? 18.311 -0.402 -11.513 1.00 53.56 90 LEU A CA 1
ATOM 687 C C . LEU A 1 90 ? 18.353 -1.928 -11.549 1.00 53.56 90 LEU A C 1
ATOM 689 O O . LEU A 1 90 ? 19.063 -2.475 -10.714 1.00 53.56 90 LEU A O 1
ATOM 693 N N . GLY A 1 91 ? 17.646 -2.608 -12.470 1.00 59.78 91 GLY A N 1
ATOM 694 C CA . GLY A 1 91 ? 17.721 -4.065 -12.756 1.00 59.78 91 GLY A CA 1
ATOM 695 C C . GLY A 1 91 ? 17.548 -5.042 -11.575 1.00 59.78 91 GLY A C 1
ATOM 696 O O . GLY A 1 91 ? 17.486 -6.257 -11.749 1.00 59.78 91 GLY A O 1
ATOM 697 N N . LEU A 1 92 ? 17.474 -4.516 -10.359 1.00 69.25 92 LEU A N 1
ATOM 698 C CA . LEU A 1 92 ? 17.523 -5.217 -9.098 1.00 69.25 92 LEU A CA 1
ATOM 699 C C . LEU A 1 92 ? 16.097 -5.579 -8.727 1.00 69.25 92 LEU A C 1
ATOM 701 O O . LEU A 1 92 ? 15.225 -4.715 -8.628 1.00 69.25 92 LEU A O 1
ATOM 705 N N . LYS A 1 93 ? 15.861 -6.860 -8.471 1.00 71.38 93 LYS A N 1
ATOM 706 C CA . LYS A 1 93 ? 14.659 -7.298 -7.769 1.00 71.38 93 LYS A CA 1
ATOM 707 C C . LYS A 1 93 ? 14.948 -7.208 -6.279 1.00 71.38 93 LYS A C 1
ATOM 709 O O . LYS A 1 93 ? 15.782 -7.952 -5.771 1.00 71.38 93 LYS A O 1
ATOM 714 N N . LEU A 1 94 ? 14.293 -6.273 -5.593 1.00 75.00 94 LEU A N 1
ATOM 715 C CA . LEU A 1 94 ? 14.337 -6.232 -4.133 1.00 75.00 94 LEU A CA 1
ATOM 716 C C . LEU A 1 94 ? 13.258 -7.158 -3.579 1.00 75.00 94 LEU A C 1
ATOM 718 O O . LEU A 1 94 ? 12.153 -7.239 -4.120 1.00 75.00 94 LEU A O 1
ATOM 722 N N . LYS A 1 95 ? 13.565 -7.840 -2.472 1.00 79.00 95 LYS A N 1
ATOM 723 C CA . LYS A 1 95 ? 12.549 -8.550 -1.694 1.00 79.00 95 LYS A CA 1
ATOM 724 C C . LYS A 1 95 ? 11.658 -7.510 -1.009 1.00 79.00 95 LYS A C 1
ATOM 726 O O . LYS A 1 95 ? 11.963 -7.048 0.086 1.00 79.00 95 LYS A O 1
ATOM 731 N N . THR A 1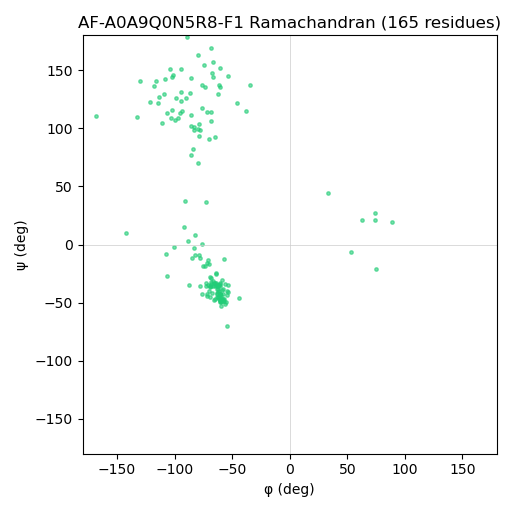 96 ? 10.583 -7.121 -1.685 1.00 81.94 96 THR A N 1
ATOM 732 C CA . THR A 1 96 ? 9.591 -6.169 -1.177 1.00 81.94 96 THR A CA 1
ATOM 733 C C . THR A 1 96 ? 8.353 -6.929 -0.736 1.00 81.94 96 THR A C 1
ATOM 735 O O . THR A 1 96 ? 7.603 -7.443 -1.566 1.00 81.94 96 THR A O 1
ATOM 738 N N . ASN A 1 97 ? 8.144 -6.986 0.576 1.00 85.56 97 ASN A N 1
ATOM 739 C CA . ASN A 1 97 ? 6.944 -7.567 1.158 1.00 85.56 97 ASN A CA 1
ATOM 740 C C . ASN A 1 97 ? 5.903 -6.472 1.426 1.00 85.56 97 ASN A C 1
ATOM 742 O O . ASN A 1 97 ? 6.259 -5.325 1.705 1.00 85.56 97 ASN A O 1
ATOM 746 N N . PHE A 1 98 ? 4.621 -6.830 1.378 1.00 86.62 98 PHE A N 1
ATOM 747 C CA . PHE A 1 98 ? 3.517 -5.898 1.604 1.00 86.62 98 PHE A CA 1
ATOM 748 C C . PHE A 1 98 ? 2.706 -6.308 2.825 1.00 86.62 98 PHE A C 1
ATOM 750 O O . PHE A 1 98 ? 2.368 -7.477 2.990 1.00 86.62 98 PHE A O 1
ATOM 757 N N . VAL A 1 99 ? 2.357 -5.321 3.646 1.00 88.56 99 VAL A N 1
ATOM 758 C CA . VAL A 1 99 ? 1.354 -5.456 4.702 1.00 88.56 99 VAL A CA 1
ATOM 759 C C . VAL A 1 99 ? 0.113 -4.707 4.238 1.00 88.56 99 VAL A C 1
ATOM 761 O O . VAL A 1 99 ? 0.137 -3.486 4.080 1.00 88.56 99 VAL A O 1
ATOM 764 N N . PHE A 1 100 ? -0.963 -5.440 3.988 1.00 88.94 100 PHE A N 1
ATOM 765 C CA . PHE A 1 100 ? -2.253 -4.892 3.610 1.00 88.94 100 PHE A CA 1
ATOM 766 C C . PHE A 1 100 ? -3.151 -4.786 4.840 1.00 88.94 100 PHE A C 1
ATOM 768 O O . PHE A 1 100 ? -3.621 -5.787 5.377 1.00 88.94 100 PHE A O 1
ATOM 775 N N . LEU A 1 101 ? -3.385 -3.552 5.285 1.00 89.38 101 LEU A N 1
ATOM 776 C CA . LEU A 1 101 ? -4.344 -3.258 6.344 1.00 89.38 101 LEU A CA 1
ATOM 777 C C . LEU A 1 101 ? -5.749 -3.263 5.742 1.00 89.38 101 LEU A C 1
ATOM 779 O O . LEU A 1 101 ? -6.172 -2.292 5.112 1.00 89.38 101 LEU A O 1
ATOM 783 N N . ASN A 1 102 ? -6.460 -4.374 5.910 1.00 86.94 102 ASN A N 1
ATOM 784 C CA . ASN A 1 102 ? -7.827 -4.503 5.433 1.00 86.94 102 ASN A CA 1
ATOM 785 C C . ASN A 1 102 ? -8.773 -3.879 6.461 1.00 86.94 102 ASN A C 1
ATOM 787 O O . ASN A 1 102 ? -9.101 -4.510 7.463 1.00 86.94 102 ASN A O 1
ATOM 791 N N . CYS A 1 103 ? -9.181 -2.637 6.214 1.00 86.50 103 CYS A N 1
ATOM 792 C CA . CYS A 1 103 ? -10.174 -1.933 7.021 1.00 86.50 103 CYS A CA 1
ATOM 793 C C . CYS A 1 103 ? -11.529 -1.925 6.308 1.00 86.50 103 CYS A C 1
ATOM 795 O O . CYS A 1 103 ? -11.593 -1.741 5.088 1.00 86.50 103 CYS A O 1
ATOM 797 N N . SER A 1 104 ? -12.617 -2.023 7.064 1.00 86.19 104 SER A N 1
ATOM 798 C CA . SER A 1 104 ? -13.947 -1.722 6.551 1.00 86.19 104 SER A CA 1
ATOM 799 C C . SER A 1 104 ? -14.083 -0.232 6.232 1.00 86.19 104 SER A C 1
ATOM 801 O O . SER A 1 104 ? -13.513 0.638 6.897 1.00 86.19 104 SER A O 1
ATOM 803 N N . GLU A 1 105 ? -14.885 0.081 5.214 1.00 84.88 105 GLU A N 1
ATOM 804 C CA . GLU A 1 105 ? -15.186 1.464 4.829 1.00 84.88 105 GLU A CA 1
ATOM 805 C C . GLU A 1 105 ? -15.720 2.280 6.012 1.00 84.88 105 GLU A C 1
ATOM 807 O O . GLU A 1 105 ? -15.289 3.410 6.231 1.00 84.88 105 GLU A O 1
ATOM 812 N N . ARG A 1 106 ? -16.583 1.673 6.836 1.00 87.25 106 ARG A N 1
ATOM 813 C CA . ARG A 1 106 ? -17.126 2.287 8.053 1.00 87.25 106 ARG A CA 1
ATOM 814 C C . ARG A 1 106 ? -16.020 2.765 8.999 1.00 87.25 106 ARG A C 1
ATOM 816 O O . ARG A 1 106 ? -16.049 3.917 9.422 1.00 87.25 106 ARG A O 1
ATOM 823 N N . VAL A 1 107 ? -15.042 1.907 9.300 1.00 85.31 107 VAL A N 1
ATOM 824 C CA . VAL A 1 107 ? -13.923 2.252 10.193 1.00 85.31 107 VAL A CA 1
ATOM 825 C C . VAL A 1 107 ? -13.007 3.298 9.557 1.00 85.31 107 VAL A C 1
ATOM 827 O O . VAL A 1 107 ? -12.504 4.182 10.251 1.00 85.31 107 VAL A O 1
ATOM 830 N N . LEU A 1 108 ? -12.800 3.249 8.237 1.00 84.44 108 LEU A N 1
ATOM 831 C CA . LEU A 1 108 ? -12.024 4.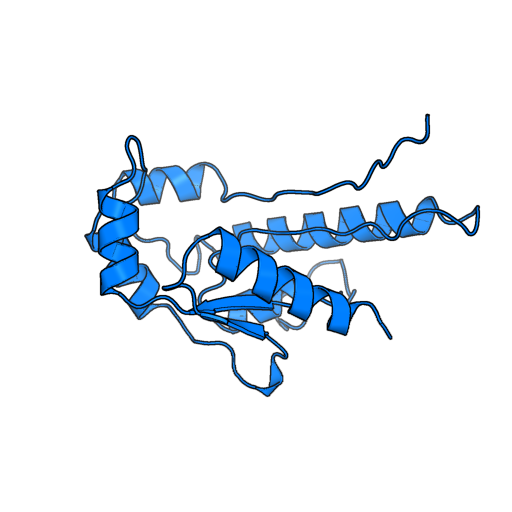270 7.526 1.00 84.44 108 LEU A CA 1
ATOM 832 C C . LEU A 1 108 ? -12.690 5.649 7.605 1.00 84.44 108 LEU A C 1
ATOM 834 O O . LEU A 1 108 ? -12.003 6.624 7.901 1.00 84.44 108 LEU A O 1
ATOM 838 N N . ILE A 1 109 ? -14.008 5.732 7.396 1.00 82.12 109 ILE A N 1
ATOM 839 C CA . ILE A 1 109 ? -14.779 6.978 7.529 1.00 82.12 109 ILE A CA 1
ATOM 840 C C . ILE A 1 109 ? -14.657 7.530 8.951 1.00 82.12 109 ILE A C 1
ATOM 842 O O . ILE A 1 109 ? -14.328 8.703 9.123 1.00 82.12 109 ILE A O 1
ATOM 846 N N . GLU A 1 110 ? -14.871 6.682 9.959 1.00 84.62 110 GLU A N 1
ATOM 847 C CA . GLU A 1 110 ? -14.782 7.064 11.370 1.00 84.62 110 GLU A CA 1
ATOM 848 C C . GLU A 1 110 ? -13.393 7.619 11.719 1.00 84.62 110 GLU A C 1
ATOM 850 O O . GLU A 1 110 ? -13.277 8.721 12.254 1.00 84.62 110 GLU A O 1
ATOM 855 N N . ARG A 1 111 ? -12.324 6.911 11.329 1.00 84.25 111 ARG A N 1
ATOM 856 C CA . ARG A 1 111 ? -10.935 7.318 11.599 1.00 84.25 111 ARG A CA 1
ATOM 857 C C . ARG A 1 111 ? -10.499 8.557 10.829 1.00 84.25 111 ARG A C 1
ATOM 859 O O . ARG A 1 111 ? -9.638 9.281 11.314 1.00 84.25 111 ARG A O 1
ATOM 866 N N . ILE A 1 112 ? -11.008 8.780 9.617 1.00 78.69 112 ILE A N 1
ATOM 867 C CA . ILE A 1 112 ? -10.722 10.011 8.868 1.00 78.69 112 ILE A CA 1
ATOM 868 C C . ILE A 1 112 ? -11.452 11.188 9.520 1.00 78.69 112 ILE A C 1
ATOM 870 O O . ILE A 1 112 ? -10.848 12.242 9.699 1.00 78.69 112 ILE A O 1
ATOM 874 N N . GLY A 1 113 ? -12.715 10.999 9.915 1.00 76.00 113 GLY A N 1
ATOM 875 C CA . GLY A 1 113 ? -13.535 12.036 10.542 1.00 76.00 113 GLY A CA 1
ATOM 876 C C . GLY A 1 113 ? -13.074 12.440 11.944 1.00 76.00 113 GLY A C 1
ATOM 877 O O . GLY A 1 113 ? -13.263 13.588 12.331 1.00 76.00 113 GLY A O 1
ATOM 878 N N . SER A 1 114 ? -12.443 11.533 12.694 1.00 81.12 114 SER A N 1
ATOM 879 C CA . SER A 1 114 ? -11.974 11.802 14.058 1.00 81.12 114 SER A CA 1
ATOM 880 C C . SER A 1 114 ? -10.621 12.516 14.135 1.00 81.12 114 SER A C 1
ATOM 882 O O . SER A 1 114 ? -10.189 12.863 15.234 1.00 81.12 114 SER A O 1
ATOM 884 N N . ARG A 1 115 ? -9.891 12.671 13.021 1.00 77.25 115 ARG A N 1
ATOM 885 C CA . ARG A 1 115 ? -8.566 13.305 13.038 1.00 77.25 115 ARG A CA 1
ATOM 886 C C . ARG A 1 115 ? -8.680 14.793 12.722 1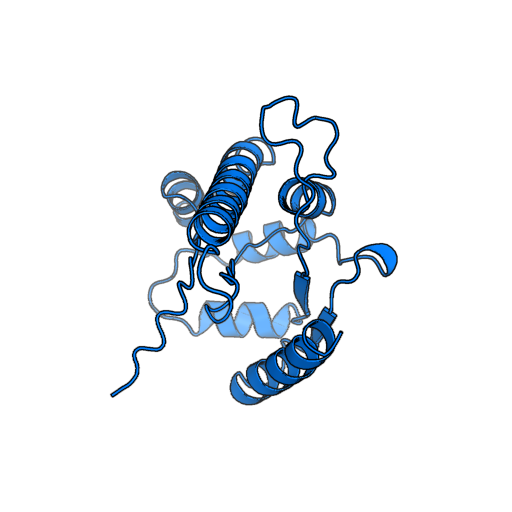.00 77.25 115 ARG A C 1
ATOM 888 O O . ARG A 1 115 ? -9.131 15.174 11.645 1.00 77.25 115 ARG A O 1
ATOM 895 N N . GLU A 1 116 ? -8.187 15.630 13.626 1.00 61.59 116 GLU A N 1
ATOM 896 C CA . GLU A 1 116 ? -8.062 17.064 13.375 1.00 61.59 116 GLU A CA 1
ATOM 897 C C . GLU A 1 116 ? -6.908 17.348 12.394 1.00 61.59 116 GLU A C 1
ATOM 899 O O . GLU A 1 116 ? -5.827 16.772 12.501 1.00 61.59 116 GLU A O 1
ATOM 904 N N . GLY A 1 117 ? -7.136 18.233 11.416 1.00 59.09 117 GLY A N 1
ATOM 905 C CA . GLY A 1 117 ? -6.071 18.781 10.563 1.00 59.09 117 GLY A CA 1
ATOM 906 C C . GLY A 1 117 ? -5.710 18.018 9.278 1.00 59.09 117 GLY A C 1
ATOM 907 O O . GLY A 1 117 ? -4.626 18.252 8.746 1.00 59.09 117 GLY A O 1
ATOM 908 N N . HIS A 1 118 ? -6.562 17.133 8.736 1.00 57.69 118 HIS A N 1
ATOM 909 C CA . HIS A 1 118 ? -6.177 16.324 7.567 1.00 57.69 118 HIS A CA 1
ATOM 910 C C . HIS A 1 118 ? -6.696 16.756 6.188 1.00 57.69 118 HIS A C 1
ATOM 912 O O . HIS A 1 118 ? -7.834 17.161 5.980 1.00 57.69 118 HIS A O 1
ATOM 918 N N . PHE A 1 119 ? -5.803 16.503 5.227 1.00 54.06 119 PHE A N 1
ATOM 919 C CA . PHE A 1 119 ? -5.857 16.658 3.771 1.00 54.06 119 PHE A CA 1
ATOM 920 C C . PHE A 1 119 ? -6.991 15.913 3.035 1.00 54.06 119 PHE A C 1
ATOM 922 O O . PHE A 1 119 ? -7.173 16.130 1.840 1.00 54.06 119 PHE A O 1
ATOM 929 N N . MET A 1 120 ? -7.705 14.985 3.684 1.00 54.34 120 MET A N 1
ATOM 930 C CA . MET A 1 120 ? -8.537 13.982 3.003 1.00 54.34 120 MET A CA 1
ATOM 931 C C . MET A 1 120 ? -10.031 14.230 3.236 1.00 54.34 120 MET A C 1
ATOM 933 O O . MET A 1 120 ? -10.569 13.942 4.301 1.00 54.34 120 MET A O 1
ATOM 937 N N . LYS A 1 121 ? -10.714 14.754 2.215 1.00 64.00 121 LYS A N 1
ATOM 938 C CA . LYS A 1 121 ? -12.176 14.908 2.215 1.00 64.00 121 LYS A CA 1
ATOM 939 C C . LYS A 1 121 ? -12.869 13.542 2.016 1.00 64.00 121 LYS A C 1
ATOM 941 O O . LYS A 1 121 ? -12.282 12.663 1.386 1.00 64.00 121 LYS A O 1
ATOM 946 N N . PRO A 1 122 ? -14.121 13.343 2.473 1.00 64.38 122 PRO A N 1
ATOM 947 C CA . PRO A 1 122 ? -14.830 12.059 2.354 1.00 64.38 122 PRO A CA 1
ATOM 948 C C . PRO A 1 122 ? -14.901 11.493 0.924 1.00 64.38 122 PRO A C 1
ATOM 950 O O . PRO A 1 122 ? -14.778 10.289 0.716 1.00 64.38 122 PRO A O 1
ATOM 953 N N . ASN A 1 123 ? -15.013 12.363 -0.084 1.00 66.12 123 ASN A N 1
ATOM 954 C CA . ASN A 1 123 ? -15.006 11.978 -1.500 1.00 66.12 123 ASN A CA 1
ATOM 955 C C . ASN A 1 123 ? -13.673 11.346 -1.960 1.00 66.12 123 ASN A C 1
ATOM 957 O O . ASN A 1 123 ? -13.656 10.552 -2.901 1.00 66.12 123 ASN A O 1
ATOM 961 N N . MET A 1 124 ? -12.560 11.650 -1.287 1.00 72.94 124 MET A N 1
ATOM 962 C CA . MET A 1 124 ? -11.255 11.057 -1.579 1.00 72.94 124 MET A CA 1
ATOM 963 C C . MET A 1 124 ? -11.181 9.602 -1.127 1.00 72.94 124 MET A C 1
ATOM 965 O O . MET A 1 124 ? -10.579 8.797 -1.836 1.00 72.94 124 MET A O 1
ATOM 969 N N . LEU A 1 125 ? -11.818 9.244 -0.008 1.00 78.81 125 LEU A N 1
ATOM 970 C CA . LEU A 1 125 ? -11.863 7.857 0.458 1.00 78.81 125 LEU A CA 1
ATOM 971 C C . LEU A 1 125 ? -12.516 6.954 -0.594 1.00 78.81 125 LEU A C 1
ATOM 973 O O . LEU A 1 125 ? -11.923 5.950 -0.982 1.00 78.81 125 LEU A O 1
ATOM 977 N N . GLN A 1 126 ? -13.673 7.359 -1.127 1.00 80.12 126 GLN A N 1
ATOM 978 C CA . GLN A 1 126 ? -14.374 6.581 -2.149 1.00 80.12 126 GLN A CA 1
ATOM 979 C C . GLN A 1 126 ? -13.503 6.352 -3.390 1.00 80.12 126 GLN A C 1
ATOM 981 O O . GLN A 1 126 ? -13.437 5.241 -3.909 1.00 80.12 126 GLN A O 1
ATOM 986 N N . SER A 1 127 ? -12.783 7.382 -3.850 1.00 78.75 127 SER A N 1
ATOM 987 C CA . SER A 1 127 ? -11.885 7.249 -5.005 1.00 78.75 127 SER A CA 1
ATOM 988 C C . SER A 1 127 ? -10.760 6.229 -4.774 1.00 78.75 127 SER A C 1
ATOM 990 O O . SER A 1 127 ? -10.365 5.522 -5.699 1.00 78.75 127 SER A O 1
ATOM 992 N N . GLN A 1 128 ? -10.259 6.124 -3.539 1.00 80.25 128 GLN A N 1
ATOM 993 C CA . GLN A 1 128 ? -9.196 5.187 -3.171 1.00 80.25 128 GLN A CA 1
ATOM 994 C C . GLN A 1 128 ? -9.739 3.764 -3.050 1.00 80.25 128 GLN A C 1
ATOM 996 O O . GLN A 1 128 ? -9.109 2.843 -3.560 1.00 80.25 128 GLN A O 1
ATOM 1001 N N . LEU A 1 129 ? -10.918 3.598 -2.441 1.00 83.75 129 LEU A N 1
ATOM 1002 C CA . LEU A 1 129 ? -11.616 2.313 -2.356 1.00 83.75 129 LEU A CA 1
ATOM 1003 C C . LEU A 1 129 ? -11.949 1.768 -3.748 1.00 83.75 129 LEU A C 1
ATOM 1005 O O . LEU A 1 129 ? -11.703 0.598 -4.018 1.00 83.75 129 LEU A O 1
ATOM 1009 N N . ASN A 1 130 ? -12.409 2.623 -4.663 1.00 84.31 130 ASN A N 1
ATOM 1010 C CA . ASN A 1 130 ? -12.697 2.227 -6.043 1.00 84.31 130 ASN A CA 1
ATOM 1011 C C . ASN A 1 130 ? -11.430 1.827 -6.821 1.00 84.31 130 ASN A C 1
ATOM 1013 O O . ASN A 1 130 ? -11.493 0.994 -7.720 1.00 84.31 130 ASN A O 1
ATOM 1017 N N . ALA A 1 131 ? -10.281 2.430 -6.502 1.00 82.69 131 ALA A N 1
ATOM 1018 C CA . ALA A 1 131 ? -9.000 2.107 -7.128 1.00 82.69 131 ALA A CA 1
ATOM 1019 C C . ALA A 1 131 ? -8.279 0.914 -6.472 1.00 82.69 131 ALA A C 1
ATOM 1021 O O . ALA A 1 131 ? -7.278 0.444 -7.021 1.00 82.69 131 ALA A O 1
ATOM 1022 N N . LEU A 1 132 ? -8.742 0.455 -5.304 1.00 85.94 132 LEU A N 1
ATOM 1023 C CA . LEU A 1 132 ? -8.108 -0.603 -4.528 1.00 85.94 132 LEU A CA 1
ATOM 1024 C C . LEU A 1 132 ? -8.293 -1.964 -5.206 1.00 85.94 132 LEU A C 1
ATOM 1026 O O . LEU A 1 132 ? -9.380 -2.530 -5.252 1.00 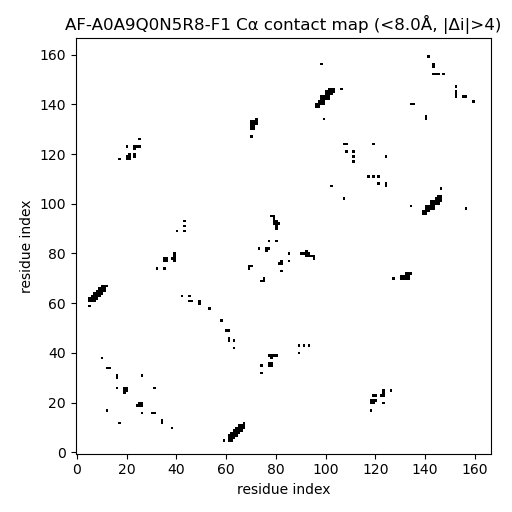85.94 132 LEU A O 1
ATOM 1030 N N . GLN A 1 133 ? -7.182 -2.529 -5.651 1.00 87.75 133 GLN A N 1
ATOM 1031 C CA . GLN A 1 133 ? -7.037 -3.928 -6.013 1.00 87.75 133 GLN A CA 1
ATOM 1032 C C . GLN A 1 133 ? -6.364 -4.628 -4.836 1.00 87.75 133 GLN A C 1
ATOM 1034 O O . GLN A 1 133 ? -5.168 -4.421 -4.589 1.00 87.75 133 GLN A O 1
ATOM 1039 N N . LYS A 1 134 ? -7.137 -5.426 -4.092 1.00 87.00 134 LYS A N 1
ATOM 1040 C CA . LYS A 1 134 ? -6.615 -6.217 -2.970 1.00 87.00 134 LYS A CA 1
ATOM 1041 C C . LYS A 1 134 ? -5.435 -7.079 -3.441 1.00 87.00 134 LYS A C 1
ATOM 1043 O O . LYS A 1 134 ? -5.443 -7.491 -4.600 1.00 87.00 134 LYS A O 1
ATOM 1048 N N . PRO A 1 135 ? -4.413 -7.302 -2.599 1.00 85.00 135 PRO A N 1
ATOM 1049 C CA . PRO A 1 135 ? -3.324 -8.186 -2.974 1.00 85.00 135 PRO A CA 1
ATOM 1050 C C . PRO A 1 135 ? -3.814 -9.605 -3.242 1.00 85.00 135 PRO A C 1
ATOM 1052 O O . PRO A 1 135 ? -4.600 -10.143 -2.458 1.00 85.00 135 PRO A O 1
ATOM 1055 N N . ASP A 1 136 ? -3.318 -10.195 -4.319 1.00 85.44 136 ASP A N 1
ATOM 1056 C CA . ASP A 1 136 ? -3.541 -11.599 -4.638 1.00 85.44 136 ASP A CA 1
ATOM 1057 C C . ASP A 1 136 ? -2.599 -12.505 -3.818 1.00 85.44 136 ASP A C 1
ATOM 1059 O O . ASP A 1 136 ? -1.600 -12.063 -3.240 1.00 85.44 136 ASP A O 1
ATOM 1063 N N . VAL A 1 137 ? -2.923 -13.800 -3.742 1.00 81.88 137 VAL A N 1
ATOM 1064 C CA . VAL A 1 137 ? -2.166 -14.789 -2.946 1.00 81.88 137 VAL A CA 1
ATOM 1065 C C . VAL A 1 137 ? -0.718 -14.935 -3.435 1.00 81.88 137 VAL A C 1
ATOM 1067 O O . VAL A 1 137 ? 0.195 -15.125 -2.633 1.00 81.88 137 VAL A O 1
ATOM 1070 N N . ASP A 1 138 ? -0.491 -14.813 -4.742 1.00 83.88 138 ASP A N 1
ATOM 1071 C CA . ASP A 1 138 ? 0.827 -14.895 -5.381 1.00 83.88 138 ASP A CA 1
ATOM 1072 C C . ASP A 1 138 ? 1.724 -13.685 -5.072 1.00 83.88 138 ASP A C 1
ATOM 1074 O O . ASP A 1 138 ? 2.944 -13.755 -5.227 1.00 83.88 138 ASP A O 1
ATOM 1078 N N . GLU A 1 139 ? 1.149 -12.583 -4.585 1.00 83.44 139 GLU A N 1
ATOM 1079 C CA . GLU A 1 139 ? 1.896 -11.379 -4.230 1.00 83.44 139 GLU A CA 1
ATOM 1080 C C . GLU A 1 139 ? 2.631 -11.487 -2.888 1.00 83.44 139 GLU A C 1
ATOM 1082 O O . GLU A 1 139 ? 3.441 -10.607 -2.575 1.00 83.44 139 GLU A O 1
ATOM 1087 N N . GLY A 1 140 ? 2.341 -12.525 -2.092 1.00 82.88 140 GLY A N 1
ATOM 1088 C CA . GLY A 1 140 ? 2.969 -12.762 -0.789 1.00 82.88 140 GLY A CA 1
ATOM 1089 C C . GLY A 1 140 ? 2.698 -11.659 0.239 1.00 82.88 140 GLY A C 1
ATOM 1090 O O . GLY A 1 140 ? 3.471 -11.486 1.183 1.00 82.88 140 GLY A O 1
ATOM 1091 N N . ALA A 1 141 ? 1.635 -10.874 0.042 1.00 85.50 141 ALA A N 1
ATOM 1092 C CA . ALA A 1 141 ? 1.238 -9.829 0.9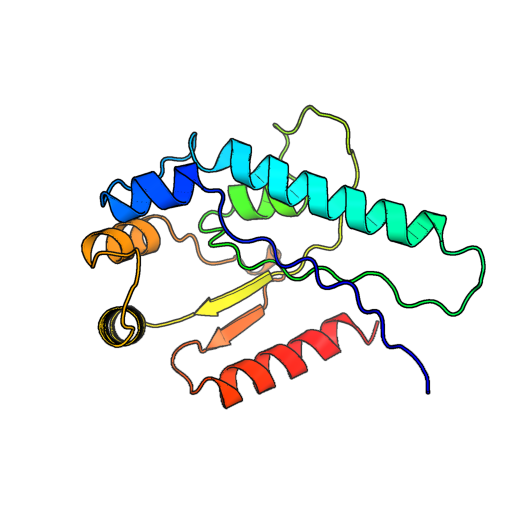71 1.00 85.50 141 ALA A CA 1
ATOM 1093 C C . ALA A 1 141 ? 0.554 -10.437 2.199 1.00 85.50 141 ALA A C 1
ATOM 1095 O O . ALA A 1 141 ? -0.315 -11.300 2.081 1.00 85.50 141 ALA A O 1
ATOM 1096 N N . ILE A 1 142 ? 0.899 -9.937 3.380 1.00 87.62 142 ILE A N 1
ATOM 1097 C CA . ILE A 1 142 ? 0.192 -10.285 4.610 1.00 87.62 142 ILE A CA 1
ATOM 1098 C C . ILE A 1 142 ? -0.994 -9.346 4.757 1.00 87.62 142 ILE A C 1
ATOM 1100 O O . ILE A 1 142 ? -0.844 -8.129 4.657 1.00 87.62 142 ILE A O 1
ATOM 1104 N N . THR A 1 143 ? -2.169 -9.914 5.005 1.00 86.50 143 THR A N 1
ATOM 1105 C CA . THR A 1 143 ? -3.378 -9.145 5.298 1.00 86.50 143 THR A CA 1
ATOM 1106 C C . THR A 1 143 ? -3.596 -9.111 6.801 1.00 86.50 143 THR A C 1
ATOM 1108 O O . THR A 1 143 ? -3.657 -10.162 7.425 1.00 86.50 143 THR A O 1
ATOM 1111 N N . VAL A 1 144 ? -3.731 -7.910 7.355 1.00 87.50 144 VAL A N 1
ATOM 1112 C CA . VAL A 1 144 ? -3.992 -7.667 8.779 1.00 87.50 144 VAL A CA 1
ATOM 1113 C C . VAL A 1 144 ? -5.352 -7.000 8.921 1.00 87.50 144 VAL A C 1
ATOM 1115 O O . VAL A 1 144 ? -5.704 -6.136 8.108 1.00 87.50 144 VAL A O 1
ATOM 1118 N N . ASN A 1 145 ? -6.116 -7.387 9.946 1.00 87.38 145 ASN A N 1
ATOM 1119 C CA . ASN A 1 145 ? -7.396 -6.748 10.228 1.00 87.38 145 ASN A CA 1
ATOM 1120 C C . ASN A 1 145 ? -7.168 -5.311 10.710 1.00 87.38 145 ASN A C 1
ATOM 1122 O O . ASN A 1 145 ? -6.739 -5.060 11.835 1.00 87.38 145 ASN A O 1
ATOM 1126 N N . GLY A 1 146 ? -7.470 -4.351 9.844 1.00 86.88 146 GLY A N 1
ATOM 1127 C CA . GLY A 1 146 ? -7.293 -2.943 10.143 1.00 86.88 146 GLY A CA 1
ATOM 1128 C C . GLY A 1 146 ? -8.401 -2.350 11.013 1.00 86.88 146 GLY A C 1
ATOM 1129 O O . GLY A 1 146 ? -8.234 -1.223 11.480 1.00 86.88 146 GLY A O 1
ATOM 1130 N N . ASP A 1 147 ? -9.493 -3.078 11.268 1.00 88.00 147 ASP A N 1
ATOM 1131 C CA . ASP A 1 147 ? -10.596 -2.615 12.122 1.00 88.00 147 ASP A CA 1
ATOM 1132 C C . ASP A 1 147 ? -10.250 -2.669 13.617 1.00 88.00 147 ASP A C 1
ATOM 1134 O O . ASP A 1 147 ? -10.863 -1.970 14.425 1.00 88.00 147 ASP A O 1
ATOM 1138 N N . GLU A 1 148 ? -9.222 -3.438 13.974 1.00 91.38 148 GLU A N 1
ATOM 1139 C CA . GLU A 1 148 ? -8.748 -3.603 15.343 1.00 91.38 148 GLU A CA 1
ATOM 1140 C C . GLU A 1 148 ? -8.100 -2.335 15.918 1.00 91.38 148 GLU A C 1
ATOM 1142 O O . GLU A 1 148 ? -7.781 -1.364 15.222 1.00 91.38 148 GLU A O 1
ATOM 1147 N N . SER A 1 149 ? -7.859 -2.353 17.230 1.00 90.88 149 SER A N 1
ATOM 1148 C CA . SER A 1 149 ? -7.081 -1.310 17.904 1.00 90.88 149 SER A CA 1
ATOM 1149 C C . SER A 1 149 ? -5.645 -1.222 17.365 1.00 90.88 149 SER A C 1
ATOM 1151 O O . SER A 1 149 ? -5.055 -2.217 16.943 1.00 90.88 149 SER A O 1
ATOM 1153 N N . LEU A 1 150 ? -5.037 -0.031 17.436 1.00 88.31 150 LEU A N 1
ATOM 1154 C CA . LEU A 1 150 ? -3.665 0.192 16.961 1.00 88.31 150 LEU A CA 1
ATOM 1155 C C . LEU A 1 150 ? -2.653 -0.773 17.601 1.00 88.31 150 LEU A C 1
ATOM 1157 O O . LEU A 1 150 ? -1.772 -1.278 16.912 1.00 88.31 150 LEU A O 1
ATOM 1161 N N . SER A 1 151 ? -2.786 -1.056 18.899 1.00 92.12 151 SER A N 1
ATOM 1162 C CA . SER A 1 151 ? -1.914 -2.000 19.608 1.00 92.12 151 SER A CA 1
ATOM 1163 C C . SER A 1 151 ? -2.035 -3.424 19.063 1.00 92.12 151 SER A C 1
ATOM 1165 O O . SER A 1 151 ? -1.025 -4.111 18.929 1.00 92.12 151 SER A O 1
ATOM 1167 N N . THR A 1 152 ? -3.248 -3.845 18.702 1.00 92.56 152 THR A N 1
ATOM 1168 C CA . THR A 1 152 ? -3.506 -5.166 18.112 1.00 92.56 152 THR A CA 1
ATOM 1169 C C . THR A 1 152 ? -2.923 -5.252 16.705 1.00 92.56 152 THR A C 1
ATOM 1171 O O . THR A 1 152 ? -2.188 -6.191 16.414 1.00 92.56 152 THR A O 1
ATOM 1174 N N . ILE A 1 153 ? -3.139 -4.221 15.879 1.00 88.62 153 ILE A N 1
ATOM 1175 C CA . ILE A 1 153 ? -2.554 -4.126 14.533 1.00 88.62 153 ILE A CA 1
ATOM 1176 C C . ILE A 1 153 ? -1.024 -4.198 14.607 1.00 88.62 153 ILE A C 1
ATOM 1178 O O . ILE A 1 153 ? -0.405 -4.957 13.867 1.00 88.62 153 ILE A O 1
ATOM 1182 N N . ILE A 1 154 ? -0.396 -3.439 15.513 1.00 90.12 154 ILE A N 1
ATOM 1183 C CA . ILE A 1 154 ? 1.064 -3.453 15.688 1.00 90.12 154 ILE A CA 1
ATOM 1184 C C . ILE A 1 154 ? 1.552 -4.845 16.096 1.00 90.12 154 ILE A C 1
ATOM 1186 O O . ILE A 1 154 ? 2.540 -5.319 15.538 1.00 90.12 154 ILE A O 1
ATOM 1190 N N . ALA A 1 155 ? 0.880 -5.503 17.044 1.00 90.88 155 ALA A N 1
ATOM 1191 C CA . ALA A 1 155 ? 1.263 -6.836 17.500 1.00 90.88 155 ALA A CA 1
ATOM 1192 C C . ALA A 1 155 ? 1.154 -7.883 16.380 1.00 90.88 155 ALA A C 1
ATOM 1194 O O . ALA A 1 155 ? 2.062 -8.699 16.209 1.00 90.88 155 ALA A O 1
ATOM 1195 N N . GLU A 1 156 ? 0.081 -7.835 15.589 1.00 88.75 156 GLU A N 1
ATOM 1196 C CA . GLU A 1 156 ? -0.134 -8.740 14.459 1.00 88.75 156 GLU A CA 1
ATOM 1197 C C . GLU A 1 156 ? 0.909 -8.518 13.359 1.00 88.75 156 GLU A C 1
ATOM 1199 O O . GLU A 1 156 ? 1.573 -9.465 12.938 1.00 88.75 156 GLU A O 1
ATOM 1204 N N . VAL A 1 157 ? 1.147 -7.259 12.970 1.00 87.88 157 VAL A N 1
ATOM 1205 C CA . VAL A 1 157 ? 2.198 -6.913 12.005 1.00 87.88 157 VAL A CA 1
ATOM 1206 C C . VAL A 1 157 ? 3.565 -7.357 12.516 1.00 87.88 157 VAL A C 1
ATOM 1208 O O . VAL A 1 157 ? 4.312 -7.974 11.765 1.00 87.88 157 VAL A O 1
ATOM 1211 N N . ALA A 1 158 ? 3.906 -7.100 13.781 1.00 88.06 158 ALA A N 1
ATOM 1212 C CA . ALA A 1 158 ? 5.190 -7.505 14.351 1.00 88.06 158 ALA A CA 1
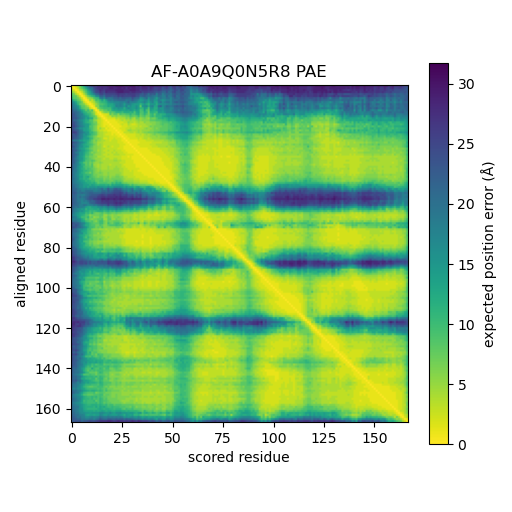ATOM 1213 C C . ALA A 1 158 ? 5.384 -9.029 14.313 1.00 88.06 158 ALA A C 1
ATOM 1215 O O . ALA A 1 158 ? 6.455 -9.495 13.923 1.00 88.06 158 ALA A O 1
ATOM 1216 N N . LYS A 1 159 ? 4.344 -9.804 14.647 1.00 87.56 159 LYS A N 1
ATOM 1217 C CA . LYS A 1 159 ? 4.360 -11.268 14.537 1.00 87.56 159 LYS A CA 1
ATOM 1218 C C . LYS A 1 159 ? 4.618 -11.709 13.093 1.00 87.56 159 LYS A C 1
ATOM 1220 O O . LYS A 1 159 ? 5.564 -12.444 12.829 1.00 87.56 159 LYS A O 1
ATOM 1225 N N . CYS A 1 160 ? 3.841 -11.198 12.151 1.00 81.81 160 CYS A N 1
ATOM 1226 C CA . CYS A 1 160 ? 3.987 -11.482 10.727 1.00 81.81 160 CYS A CA 1
ATOM 1227 C C . CYS A 1 160 ? 5.369 -11.104 10.172 1.00 81.81 160 CYS A C 1
ATOM 1229 O O . CYS A 1 160 ? 5.971 -11.841 9.393 1.00 81.81 160 CYS A O 1
ATOM 1231 N N . LEU A 1 161 ? 5.918 -9.976 10.619 1.00 80.88 161 LEU A N 1
ATOM 1232 C CA . LEU A 1 161 ? 7.259 -9.546 10.259 1.00 80.88 161 LEU A CA 1
ATOM 1233 C C . LEU A 1 161 ? 8.320 -10.548 10.742 1.00 80.88 161 LEU A C 1
ATOM 1235 O O . LEU A 1 161 ? 9.236 -10.846 9.981 1.00 80.88 161 LEU A O 1
ATOM 1239 N N . THR A 1 162 ? 8.200 -11.115 11.951 1.00 78.12 162 THR A N 1
ATOM 1240 C CA . THR A 1 162 ? 9.166 -12.125 12.435 1.00 78.12 162 THR A CA 1
ATOM 1241 C C . THR A 1 162 ? 9.222 -13.378 11.557 1.00 78.12 162 THR A C 1
ATOM 1243 O O . THR A 1 162 ? 10.311 -13.906 11.328 1.00 78.12 162 THR A O 1
ATOM 1246 N N . GLU A 1 163 ? 8.103 -13.800 10.966 1.00 72.94 163 GLU A N 1
ATOM 1247 C CA . GLU A 1 163 ? 8.064 -14.934 10.029 1.00 72.94 163 GLU A CA 1
ATOM 1248 C C . GLU A 1 163 ? 8.876 -14.655 8.752 1.00 72.94 163 GLU A C 1
ATOM 1250 O O . GLU A 1 163 ? 9.566 -15.539 8.248 1.00 72.94 163 GLU A O 1
ATOM 1255 N N . TRP A 1 164 ? 8.900 -13.408 8.267 1.00 71.31 164 TRP A N 1
ATOM 1256 C CA . TRP A 1 164 ? 9.747 -13.011 7.133 1.00 71.31 164 TRP A CA 1
ATOM 1257 C C . TRP A 1 164 ? 11.243 -12.934 7.459 1.00 71.31 164 TRP A C 1
ATOM 1259 O O . TRP A 1 164 ? 12.054 -12.879 6.527 1.00 71.31 164 TRP A O 1
ATOM 1269 N N . TYR A 1 165 ? 11.601 -12.911 8.746 1.00 61.81 165 TYR A N 1
ATOM 1270 C CA . TYR A 1 165 ? 12.970 -12.733 9.235 1.00 61.81 165 TYR A CA 1
ATOM 1271 C C . TYR A 1 165 ? 13.613 -14.004 9.809 1.00 61.81 165 TYR A C 1
ATOM 1273 O O . TYR A 1 165 ? 14.808 -13.975 10.089 1.00 61.81 165 TYR A O 1
ATOM 1281 N N . THR A 1 166 ? 12.864 -15.099 9.980 1.00 52.34 166 THR A N 1
ATOM 1282 C CA . THR A 1 166 ? 13.377 -16.358 10.568 1.00 52.34 166 THR A CA 1
ATOM 1283 C C . THR A 1 166 ? 13.911 -17.343 9.505 1.00 52.34 166 THR A C 1
ATOM 1285 O O . THR A 1 166 ? 14.108 -18.518 9.796 1.00 52.34 166 THR A O 1
ATOM 1288 N N . ILE A 1 167 ? 14.154 -16.881 8.269 1.00 38.94 167 ILE A N 1
ATOM 1289 C CA . ILE A 1 167 ? 14.700 -17.679 7.151 1.00 38.94 167 ILE A CA 1
ATOM 1290 C C . ILE A 1 167 ? 16.008 -17.062 6.662 1.00 38.94 167 ILE A C 1
ATOM 1292 O O . ILE A 1 167 ? 16.009 -15.833 6.400 1.00 38.94 167 ILE A O 1
#

Mean predicted aligned error: 9.4 Å

Organism: NCBI:txid35572

Solvent-accessible surface area (backbone atoms only — not comparable to full-atom values): 10400 Å² total; per-residue (Å²): 143,80,87,81,81,72,61,65,54,73,52,67,82,54,71,69,65,45,54,39,33,58,73,66,40,80,78,52,66,82,66,45,53,61,52,48,49,52,55,34,48,52,56,48,52,53,49,53,58,44,61,73,67,58,86,51,99,81,70,79,80,65,52,74,53,68,67,70,82,60,36,34,62,70,50,48,28,44,57,27,53,69,40,82,86,63,84,72,92,65,99,55,71,54,94,64,79,46,80,42,68,54,53,52,69,69,54,51,52,52,59,57,72,72,47,85,89,70,56,70,49,78,74,52,53,55,56,49,60,74,52,47,46,78,82,54,82,90,64,63,47,47,78,43,65,46,70,54,55,71,70,54,40,50,52,51,51,53,53,57,50,49,68,74,65,78,112

InterPro domains:
  IPR006001 Carbohydrate kinase, thermoresistant glucokinase [PTHR43442] (15-160)
  IPR006001 Carbohydrate kinase, thermoresistant glucokinase [TIGR01313] (17-159)
  IPR006001 Carbohydrate kinase, thermoresistant glucokinase [cd02021] (10-145)
  IPR027417 P-loop containing nucleoside triphosphate hydrolase [G3DSA:3.40.50.300] (11-166)
  IPR027417 P-loop containing nucleoside triphosphate hydrolase [SSF52540] (13-161)

Foldseek 3Di:
DDDPPQPAPEDDDDPVCLVCLLVVHADDVVRVVVVLLVLLVVVLVQQVVQVVVPPDPDDDRRDYDYDDLLQDPLSLCSNQVNRPPCPDDRPDGDPDEAEAADEDPVLVVVVVVPDPDDSHDNSNSVVSVVSHDDDDPVRNYHYDHNSDDPVRRVVVVVVVVVVVVPD

Secondary structure (DSSP, 8-state):
--------------HHHHHHHHTT----HHHHHHHHHHHHHHHHHHHHHHHHTTTSTT-------------SHHHHHHHHT--TT--SS---------EEEE--HHHHHHHHHT-TT-S--HHHHHHHHHH--PPPGGGTPEEEETTS-HHHHHHHHHHHHHHHH--

Nearest PDB structures (foldseek):
  4eun-assembly1_A-2  TM=8.075E-01  e=6.370E-07  Janibacter sp. HTCC2649
  3t61-assembly1_B  TM=7.625E-01  e=3.947E-07  Sinorhizobium meliloti 1021
  5xb5-assembly1_B  TM=5.459E-01  e=8.631E-01  Aquifex aeolicus VF5
  2plr-assembly1_B  TM=5.085E-01  e=7.896E+00  Sulfurisphaera tokodaii str. 7
  6w66-assembly1_A  TM=1.953E-01  e=6.599E+00  Homo sapiens

Sequence (167 aa):
MNMCESGIALIVMGPSACEKMSNGIPLTDDDRFPWLKTVRQHLVEAYQQSVVNDSDSNLTKVRVVVACSALKKIYRDILRGSYAGLEDALGLKLKTNFVFLNCSERVLIERIGSREGHFMKPNMLQSQLNALQKPDVDEGAITVNGDESLSTIIAEVAKCLTEWYTI

pLDDT: mean 73.61, std 16.65, range [23.0, 92.56]